Protein AF-A0A5E4R019-F1 (afdb_monomer_lite)

Sequence (117 aa):
MLVGKLLHANMTAIVVLIGDSGVGKSSLLSRFTRNEFNLESKSTIGVEFATRSIEFPKSPQQLSAQITKHFLQYGSIPTEEAKAFAEANGLSFIETSALDSTNVEPAFQNILTEILN

Foldseek 3Di:
DDPDDPPPPDDDDDDDDDDDWPPCPVLLLCCQQPVDHDPPDDTDDDDDDGDDDDDDDDDDDDDDADDDDDDDDDPDDDPVRVVVVCVVVVHDDDDADSVVGPCSNVVVVRVVVNVVD

Structure (mmCIF, N/CA/C/O backbone):
data_AF-A0A5E4R019-F1
#
_entry.id   AF-A0A5E4R019-F1
#
loop_
_atom_site.group_PDB
_atom_site.id
_atom_site.type_symbol
_atom_site.label_atom_id
_atom_site.label_alt_id
_atom_site.label_comp_id
_atom_site.label_asym_id
_atom_site.label_entity_id
_atom_site.label_seq_id
_atom_site.pdbx_PDB_ins_code
_atom_site.Cartn_x
_atom_site.Cartn_y
_atom_site.Cartn_z
_atom_site.occupancy
_atom_site.B_iso_or_equiv
_atom_site.auth_seq_id
_atom_site.auth_comp_id
_atom_site.auth_asym_id
_atom_site.auth_atom_id
_atom_site.pdbx_PDB_model_num
ATOM 1 N N . MET A 1 1 ? -18.177 -23.295 38.124 1.00 35.47 1 MET A N 1
ATOM 2 C CA . MET A 1 1 ? -17.446 -22.105 37.644 1.00 35.47 1 MET A CA 1
ATOM 3 C C . MET A 1 1 ? -17.187 -22.299 36.159 1.00 35.47 1 MET A C 1
ATOM 5 O O . MET A 1 1 ? -16.366 -23.135 35.813 1.00 35.47 1 MET A O 1
ATOM 9 N N . LEU A 1 2 ? -17.952 -21.640 35.285 1.00 30.44 2 LEU A N 1
ATOM 10 C CA . LEU A 1 2 ? -17.639 -21.624 33.855 1.00 30.44 2 LEU A CA 1
ATOM 11 C C . LEU A 1 2 ? -16.633 -20.493 33.618 1.00 30.44 2 LEU A C 1
ATOM 13 O O . LEU A 1 2 ? -16.962 -19.333 33.849 1.00 30.44 2 LEU A O 1
ATOM 17 N N . VAL A 1 3 ? -15.425 -20.821 33.162 1.00 37.22 3 VAL A N 1
ATOM 18 C CA . VAL A 1 3 ? -14.534 -19.840 32.533 1.00 37.22 3 VAL A CA 1
ATOM 19 C C . VAL A 1 3 ? -14.889 -19.858 31.051 1.00 37.22 3 VAL A C 1
ATOM 21 O O . VAL A 1 3 ? -14.477 -20.749 30.312 1.00 37.22 3 VAL A O 1
ATOM 24 N N . GLY A 1 4 ? -15.756 -18.937 30.632 1.00 37.09 4 GLY A N 1
ATOM 25 C CA . GLY A 1 4 ? -16.098 -18.773 29.223 1.00 37.09 4 GLY A CA 1
ATOM 26 C C . GLY A 1 4 ? -14.883 -18.256 28.457 1.00 37.09 4 GLY A C 1
ATOM 27 O O . GLY A 1 4 ? -14.338 -17.207 28.795 1.00 37.09 4 GLY A O 1
ATOM 28 N N . LYS A 1 5 ? -14.446 -18.985 27.428 1.00 42.34 5 LYS A N 1
ATOM 29 C CA . LYS A 1 5 ? -13.458 -18.487 26.468 1.00 42.34 5 LYS A CA 1
ATOM 30 C C . LYS A 1 5 ? -14.139 -17.367 25.678 1.00 42.34 5 LYS A C 1
ATOM 32 O O . LYS A 1 5 ? -15.130 -17.627 24.997 1.00 42.34 5 LYS A O 1
ATOM 37 N N . LEU A 1 6 ? -13.650 -16.133 25.807 1.00 45.81 6 LEU A N 1
ATOM 38 C CA . LEU A 1 6 ? -14.072 -15.026 24.952 1.00 45.81 6 LEU A CA 1
ATOM 39 C C . LEU A 1 6 ? -13.769 -15.453 23.506 1.00 45.81 6 LEU A C 1
ATOM 41 O O . LEU A 1 6 ? -12.604 -15.581 23.129 1.00 45.81 6 LEU A O 1
ATOM 45 N N . LEU A 1 7 ? -14.797 -15.752 22.714 1.00 45.31 7 LEU A N 1
ATOM 46 C CA . LEU A 1 7 ? -14.637 -15.866 21.270 1.00 45.31 7 LEU A CA 1
ATOM 47 C C . LEU A 1 7 ? -14.322 -14.454 20.782 1.00 45.31 7 LEU A C 1
ATOM 49 O O . LEU A 1 7 ? -15.202 -13.598 20.737 1.00 45.31 7 LEU A O 1
ATOM 53 N N . HIS A 1 8 ? -13.052 -14.183 20.487 1.00 55.81 8 HIS A N 1
ATOM 54 C CA . HIS A 1 8 ? -12.711 -13.007 19.703 1.00 55.81 8 HIS A CA 1
ATOM 55 C C . HIS A 1 8 ? -13.417 -13.165 18.356 1.00 55.81 8 HIS A C 1
ATOM 57 O O . HIS A 1 8 ? -13.213 -14.162 17.663 1.00 55.81 8 HIS A O 1
ATOM 63 N N . ALA A 1 9 ? -14.318 -12.240 18.026 1.00 61.12 9 ALA A N 1
ATOM 64 C CA . ALA A 1 9 ? -14.928 -12.210 16.709 1.00 61.12 9 ALA A CA 1
ATOM 65 C C . ALA A 1 9 ? -13.805 -12.025 15.679 1.00 61.12 9 ALA A C 1
ATOM 67 O O . ALA A 1 9 ? -13.111 -11.010 15.697 1.00 61.12 9 ALA A O 1
ATOM 68 N N . ASN A 1 10 ? -13.600 -13.021 14.817 1.00 64.12 10 ASN A N 1
ATOM 69 C CA . ASN A 1 10 ? -12.680 -12.897 13.693 1.00 64.12 10 ASN A CA 1
ATOM 70 C C . ASN A 1 10 ? -13.355 -12.008 12.645 1.00 64.12 10 ASN A C 1
ATOM 72 O O . ASN A 1 10 ? -14.265 -12.458 11.949 1.00 64.12 10 ASN A O 1
ATOM 76 N N . MET A 1 11 ? -12.937 -10.747 12.561 1.00 71.88 11 MET A N 1
ATOM 77 C CA . MET A 1 11 ? -13.399 -9.831 11.521 1.00 71.88 11 MET A CA 1
ATOM 78 C C . MET A 1 11 ? -12.532 -9.994 10.270 1.00 71.88 11 MET A C 1
ATOM 80 O O . MET A 1 11 ? -11.312 -10.112 10.367 1.00 71.88 11 MET A O 1
ATOM 84 N N . THR A 1 12 ? -13.158 -10.018 9.094 1.00 73.94 12 THR A N 1
ATOM 85 C CA . THR A 1 12 ? -12.463 -10.105 7.802 1.00 73.94 12 THR A CA 1
ATOM 86 C C . THR A 1 12 ? -12.755 -8.847 6.995 1.00 73.94 12 THR A C 1
ATOM 88 O O . THR A 1 12 ? -13.916 -8.561 6.717 1.00 73.94 12 THR A O 1
ATOM 91 N N . ALA A 1 13 ? -11.709 -8.121 6.599 1.00 78.88 13 ALA A N 1
ATOM 92 C CA . ALA A 1 13 ? -11.800 -6.988 5.681 1.00 78.88 13 ALA A CA 1
ATOM 93 C C . ALA A 1 13 ? -11.277 -7.391 4.295 1.00 78.88 13 ALA A C 1
ATOM 95 O O . ALA A 1 13 ? -10.262 -8.080 4.183 1.00 78.88 13 ALA A O 1
ATOM 96 N N . ILE A 1 14 ? -11.962 -6.951 3.237 1.00 81.12 14 ILE A N 1
ATOM 97 C CA . ILE A 1 14 ? -11.524 -7.137 1.849 1.00 81.12 14 ILE A CA 1
ATOM 98 C C . ILE A 1 14 ? -10.986 -5.798 1.347 1.00 81.12 14 ILE A C 1
ATOM 100 O O . ILE A 1 14 ? -11.732 -4.827 1.257 1.00 81.12 14 ILE A O 1
ATOM 104 N N . VAL A 1 15 ? -9.699 -5.760 1.002 1.00 83.25 15 VAL A N 1
ATOM 105 C CA . VAL A 1 15 ? -9.038 -4.575 0.439 1.00 83.25 15 VAL A CA 1
ATOM 106 C C . VAL A 1 15 ? -8.772 -4.811 -1.044 1.00 83.25 15 VAL A C 1
ATOM 108 O O . VAL A 1 15 ? -8.169 -5.815 -1.420 1.00 83.25 15 VAL A O 1
ATOM 111 N N . VAL A 1 16 ? -9.205 -3.875 -1.890 1.00 84.06 16 VAL A N 1
ATOM 112 C CA . VAL A 1 16 ? -8.964 -3.902 -3.339 1.00 84.06 16 VAL A CA 1
ATOM 113 C C . VAL A 1 16 ? -8.012 -2.767 -3.707 1.00 84.06 16 VAL A C 1
ATOM 115 O O . VAL A 1 16 ? -8.331 -1.598 -3.510 1.00 84.06 16 VAL A O 1
ATOM 118 N N . LEU A 1 17 ? -6.843 -3.106 -4.261 1.00 82.56 17 LEU A N 1
ATOM 119 C CA . LEU A 1 17 ? -5.871 -2.123 -4.748 1.0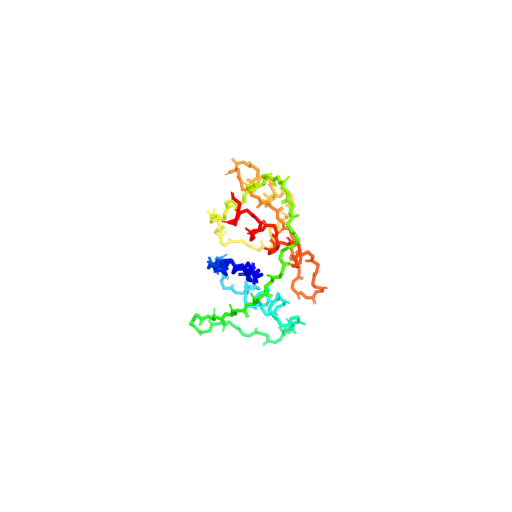0 82.56 17 LEU A CA 1
ATOM 120 C C . LEU A 1 17 ? -6.210 -1.706 -6.185 1.00 82.56 17 LEU A C 1
ATOM 122 O O . LEU A 1 17 ? -6.293 -2.550 -7.079 1.00 82.56 17 LEU A O 1
ATOM 126 N N . ILE A 1 18 ? -6.358 -0.403 -6.426 1.00 82.50 18 ILE A N 1
ATOM 127 C CA . ILE A 1 18 ? -6.733 0.165 -7.730 1.00 82.50 18 ILE A CA 1
ATOM 128 C C . ILE A 1 18 ? -5.630 1.116 -8.213 1.00 82.50 18 ILE A C 1
ATOM 130 O O . ILE A 1 18 ? -5.057 1.858 -7.425 1.00 82.50 18 ILE A O 1
ATOM 134 N N . GLY A 1 19 ? -5.327 1.084 -9.512 1.00 78.12 19 GLY A N 1
ATOM 135 C CA . GLY A 1 19 ? -4.315 1.927 -10.159 1.00 78.12 19 GLY A CA 1
ATOM 136 C C . GLY A 1 19 ? -3.896 1.365 -11.518 1.00 78.12 19 GLY A C 1
ATOM 137 O O . GLY A 1 19 ? -4.190 0.202 -11.818 1.00 78.12 19 GLY A O 1
ATOM 138 N N . ASP A 1 20 ? -3.189 2.156 -12.321 1.00 81.38 20 ASP A N 1
ATOM 139 C CA . ASP A 1 20 ? -2.767 1.781 -13.677 1.00 81.38 20 ASP A CA 1
ATOM 140 C C . ASP A 1 20 ? -1.840 0.558 -13.712 1.00 81.38 20 ASP A C 1
ATOM 142 O O . ASP A 1 20 ? -1.289 0.104 -12.702 1.00 81.38 20 ASP A O 1
ATOM 146 N N . SER A 1 21 ? -1.682 -0.036 -14.894 1.00 81.62 21 SER A N 1
ATOM 147 C CA . SER A 1 21 ? -0.701 -1.105 -15.089 1.00 81.62 21 SER A CA 1
ATOM 148 C C . SER A 1 21 ? 0.709 -0.594 -14.774 1.00 81.62 21 SER A C 1
ATOM 150 O O . SER A 1 21 ? 1.081 0.496 -15.191 1.00 81.62 21 SER A O 1
ATOM 152 N N . GLY A 1 22 ? 1.505 -1.387 -14.053 1.00 81.19 22 GLY A N 1
ATOM 153 C CA . GLY A 1 22 ? 2.909 -1.066 -13.761 1.00 81.19 22 GLY A CA 1
ATOM 154 C C . GLY A 1 22 ? 3.165 -0.167 -12.544 1.00 81.19 22 GLY A C 1
ATOM 155 O O . GLY A 1 22 ? 4.310 -0.057 -12.131 1.00 81.19 22 GLY A O 1
ATOM 156 N N . VAL A 1 23 ? 2.139 0.392 -11.890 1.00 82.62 23 VAL A N 1
ATOM 157 C CA . VAL A 1 23 ? 2.324 1.299 -10.727 1.00 82.62 23 VAL A CA 1
ATOM 158 C C . VAL A 1 23 ? 2.741 0.605 -9.418 1.00 82.62 23 VAL A C 1
ATOM 160 O O . VAL A 1 23 ? 2.823 1.243 -8.378 1.00 82.62 23 VAL A O 1
ATOM 163 N N . GLY A 1 24 ? 2.970 -0.713 -9.434 1.00 86.44 24 GLY A N 1
ATOM 164 C CA . GLY A 1 24 ? 3.482 -1.445 -8.267 1.00 86.44 24 GLY A CA 1
ATOM 165 C C . GLY A 1 24 ? 2.437 -2.050 -7.321 1.00 86.44 24 GLY A C 1
ATOM 166 O O . GLY A 1 24 ? 2.798 -2.440 -6.219 1.00 86.44 24 GLY A O 1
ATOM 167 N N . LYS A 1 25 ? 1.166 -2.203 -7.727 1.00 88.50 25 LYS A N 1
ATOM 168 C CA . LYS A 1 25 ? 0.109 -2.828 -6.893 1.00 88.50 25 LYS A CA 1
ATOM 169 C C . LYS A 1 25 ? 0.482 -4.226 -6.379 1.00 88.50 25 LYS A C 1
ATOM 171 O O . LYS A 1 25 ? 0.445 -4.462 -5.177 1.00 88.50 25 LYS A O 1
ATOM 176 N N . SER A 1 26 ? 0.870 -5.136 -7.278 1.00 87.50 26 SER A N 1
ATOM 177 C CA . SER A 1 26 ? 1.308 -6.490 -6.902 1.00 87.50 26 SER A CA 1
ATOM 178 C C . SER A 1 26 ? 2.575 -6.464 -6.052 1.00 87.50 26 SER A C 1
ATOM 180 O O . SER A 1 26 ? 2.701 -7.245 -5.112 1.00 87.50 26 SER A O 1
ATOM 182 N N . SER A 1 27 ? 3.490 -5.528 -6.317 1.00 90.25 27 SER A N 1
ATOM 183 C CA . SER A 1 27 ? 4.696 -5.340 -5.508 1.00 90.25 27 SER A CA 1
ATOM 184 C C . SER A 1 27 ? 4.359 -4.877 -4.093 1.00 90.25 27 SER A C 1
ATOM 186 O O . SER A 1 27 ? 4.923 -5.390 -3.135 1.00 90.25 27 SER A O 1
ATOM 188 N N . LEU A 1 28 ? 3.403 -3.959 -3.944 1.00 88.81 28 LEU A N 1
ATOM 189 C CA . LEU A 1 28 ? 2.934 -3.469 -2.653 1.00 88.81 28 LEU A CA 1
ATOM 190 C C . LEU A 1 28 ? 2.184 -4.563 -1.878 1.00 88.81 28 LEU A C 1
ATOM 192 O O . LEU A 1 28 ? 2.432 -4.751 -0.690 1.00 88.81 28 LEU A O 1
ATOM 196 N N . LEU A 1 29 ? 1.333 -5.338 -2.560 1.00 89.50 29 LEU A N 1
ATOM 197 C CA . LEU A 1 29 ? 0.635 -6.484 -1.975 1.00 89.50 29 LEU A CA 1
ATOM 198 C C . LEU A 1 29 ? 1.611 -7.576 -1.516 1.00 89.50 29 LEU A C 1
ATOM 200 O O . LEU A 1 29 ? 1.487 -8.086 -0.404 1.00 89.50 29 LEU A O 1
ATOM 204 N N . SER A 1 30 ? 2.600 -7.920 -2.347 1.00 89.50 30 SER A N 1
ATOM 205 C CA . SER A 1 30 ? 3.656 -8.889 -2.015 1.00 89.50 30 SER A CA 1
ATOM 206 C C . SER A 1 30 ? 4.515 -8.391 -0.860 1.00 89.50 30 SER A C 1
ATOM 208 O O . SER A 1 30 ? 4.804 -9.146 0.069 1.00 89.50 30 SER A O 1
ATOM 210 N N . ARG A 1 31 ? 4.858 -7.099 -0.867 1.00 91.62 31 ARG A N 1
ATOM 211 C CA . ARG A 1 31 ? 5.617 -6.482 0.214 1.00 91.62 31 ARG A CA 1
ATOM 212 C C . ARG A 1 31 ? 4.847 -6.547 1.523 1.00 91.62 31 ARG A C 1
ATOM 214 O O . ARG A 1 31 ? 5.407 -6.931 2.539 1.00 91.62 31 ARG A O 1
ATOM 221 N N . PHE A 1 32 ? 3.558 -6.238 1.505 1.00 90.44 32 PHE A N 1
ATOM 222 C CA . PHE A 1 32 ? 2.747 -6.303 2.709 1.00 90.44 32 PHE A CA 1
ATOM 223 C C . PHE A 1 32 ? 2.497 -7.739 3.186 1.00 90.44 32 PHE A C 1
ATOM 225 O O . PHE A 1 32 ? 2.572 -8.015 4.375 1.00 90.44 32 PHE A O 1
ATOM 232 N N . THR A 1 33 ? 2.185 -8.676 2.294 1.00 85.75 33 THR A N 1
ATOM 233 C CA . THR A 1 33 ? 1.768 -10.031 2.704 1.00 85.75 33 THR A CA 1
ATOM 234 C C . THR A 1 33 ? 2.925 -10.987 2.962 1.00 85.75 33 THR A C 1
ATOM 236 O O . THR A 1 33 ? 2.806 -11.855 3.823 1.00 85.75 33 THR A O 1
ATOM 239 N N . ARG A 1 34 ? 4.035 -10.831 2.234 1.00 87.62 34 ARG A N 1
ATOM 240 C CA . ARG A 1 34 ? 5.186 -11.748 2.250 1.00 87.62 34 ARG A CA 1
ATOM 241 C C . ARG A 1 34 ? 6.514 -11.064 2.576 1.00 87.62 34 ARG A C 1
ATOM 243 O O . ARG A 1 34 ? 7.514 -11.750 2.736 1.00 87.62 34 ARG A O 1
ATOM 250 N N . ASN A 1 35 ? 6.539 -9.734 2.690 1.00 91.81 35 ASN A N 1
ATOM 251 C CA . ASN A 1 35 ? 7.770 -8.946 2.787 1.00 91.81 35 ASN A CA 1
ATOM 252 C C . ASN A 1 35 ? 8.745 -9.187 1.617 1.00 91.81 35 ASN A C 1
ATOM 254 O O . ASN A 1 35 ? 9.963 -9.200 1.787 1.00 91.81 35 ASN A O 1
ATOM 258 N N . GLU A 1 36 ? 8.196 -9.357 0.415 1.00 91.50 36 GLU A N 1
ATOM 259 C CA . GLU A 1 36 ? 8.944 -9.639 -0.811 1.00 91.50 36 GLU A CA 1
ATOM 260 C C . GLU A 1 36 ? 8.800 -8.507 -1.830 1.00 91.50 36 GLU A C 1
ATOM 262 O O . GLU A 1 36 ? 7.743 -7.885 -1.950 1.00 91.50 36 GLU A O 1
ATOM 267 N N . PHE A 1 37 ? 9.848 -8.289 -2.624 1.00 89.88 37 PHE A N 1
ATOM 268 C CA . PHE A 1 37 ? 9.817 -7.398 -3.779 1.00 89.88 37 PHE A CA 1
ATOM 269 C C . PHE A 1 37 ? 10.615 -8.000 -4.935 1.00 89.88 37 PHE A C 1
ATOM 271 O O . PHE A 1 37 ? 11.733 -8.473 -4.738 1.00 89.88 37 PHE A O 1
ATOM 278 N N . ASN A 1 38 ? 10.046 -7.963 -6.143 1.00 87.12 38 ASN A N 1
ATOM 279 C CA . ASN A 1 38 ? 10.680 -8.472 -7.356 1.00 87.12 38 ASN A CA 1
ATOM 280 C C . ASN A 1 38 ? 10.890 -7.338 -8.371 1.00 87.12 38 ASN A C 1
ATOM 282 O O . ASN A 1 38 ? 9.925 -6.802 -8.925 1.00 87.12 38 ASN A O 1
ATOM 286 N N . LEU A 1 39 ? 12.160 -7.015 -8.635 1.00 82.81 39 LEU A N 1
ATOM 287 C CA . LEU A 1 39 ? 12.572 -6.021 -9.633 1.00 82.81 39 LEU A CA 1
ATOM 288 C C . LEU A 1 39 ? 12.183 -6.423 -11.063 1.00 82.81 39 LEU A C 1
ATOM 290 O O . LEU A 1 39 ? 11.906 -5.557 -11.883 1.00 82.81 39 LEU A O 1
ATOM 294 N N . GLU A 1 40 ? 12.106 -7.722 -11.348 1.00 82.19 40 GLU A N 1
ATOM 295 C CA . GLU A 1 40 ? 11.728 -8.272 -12.655 1.00 82.19 40 GLU A CA 1
ATOM 296 C C . GLU A 1 40 ? 10.222 -8.566 -12.755 1.00 82.19 40 GLU A C 1
ATOM 298 O O . GLU A 1 40 ? 9.778 -9.368 -13.583 1.00 82.19 40 GLU A O 1
ATOM 303 N N . SER A 1 41 ? 9.413 -7.952 -11.885 1.00 76.12 41 SER A N 1
ATOM 304 C CA . SER A 1 41 ? 7.964 -8.142 -11.909 1.00 76.12 41 SER A CA 1
ATOM 305 C C . SER A 1 41 ? 7.379 -7.725 -13.264 1.00 76.12 41 SER A C 1
ATOM 307 O O . SER A 1 41 ? 7.550 -6.605 -13.742 1.00 76.12 41 SER A O 1
ATOM 309 N N . LYS A 1 42 ? 6.680 -8.664 -13.909 1.00 77.31 42 LYS A N 1
ATOM 310 C CA . LYS A 1 42 ? 5.908 -8.417 -15.134 1.00 77.31 42 LYS A CA 1
ATOM 311 C C . LYS A 1 42 ? 4.510 -7.916 -14.773 1.00 77.31 42 LYS A C 1
ATOM 313 O O . LYS A 1 42 ? 4.057 -8.099 -13.644 1.00 77.31 42 LYS A O 1
ATOM 318 N N . SER A 1 43 ? 3.802 -7.335 -15.743 1.00 79.31 43 SER A N 1
ATOM 319 C CA . SER A 1 43 ? 2.386 -6.997 -15.572 1.00 79.31 43 SER A CA 1
ATOM 320 C C . SER A 1 43 ? 1.579 -8.213 -15.116 1.00 79.31 43 SER A C 1
ATOM 322 O O . SER A 1 43 ? 1.706 -9.303 -15.677 1.00 79.31 43 SER A O 1
ATOM 324 N N . THR A 1 44 ? 0.728 -8.008 -14.115 1.00 76.38 44 THR A N 1
ATOM 325 C CA . THR A 1 44 ? -0.156 -9.044 -13.581 1.00 76.38 44 THR A CA 1
ATOM 326 C C . THR A 1 44 ? -1.188 -9.441 -14.633 1.00 76.38 44 THR A C 1
ATOM 328 O O . THR A 1 44 ? -1.913 -8.592 -15.153 1.00 76.38 44 THR A O 1
ATOM 331 N N . ILE A 1 45 ? -1.264 -10.733 -14.948 1.00 75.44 45 ILE A N 1
ATOM 332 C CA . ILE A 1 45 ? -2.326 -11.294 -15.788 1.00 75.44 45 ILE A CA 1
ATOM 333 C C . ILE A 1 45 ? -3.442 -11.766 -14.852 1.00 75.44 45 ILE A C 1
ATOM 335 O O . ILE A 1 45 ? -3.242 -12.694 -14.073 1.00 75.44 45 ILE A O 1
ATOM 339 N N . GLY A 1 46 ? -4.615 -11.137 -14.930 1.00 72.12 46 GLY A N 1
ATOM 340 C CA . GLY A 1 46 ? -5.770 -11.483 -14.094 1.00 72.12 46 GLY A CA 1
ATOM 341 C C . GLY A 1 46 ? -5.769 -10.811 -12.715 1.00 72.12 46 GLY A C 1
ATOM 342 O O . GLY A 1 46 ? -5.267 -9.699 -12.558 1.00 72.12 46 GLY A O 1
ATOM 343 N N . VAL A 1 47 ? -6.391 -11.471 -11.732 1.00 75.31 47 VAL A N 1
ATOM 344 C CA . VAL A 1 47 ? -6.558 -10.977 -10.352 1.00 75.31 47 VAL A CA 1
ATOM 345 C C . VAL A 1 47 ? -5.625 -11.744 -9.415 1.00 75.31 47 VAL A C 1
ATOM 347 O O . VAL A 1 47 ? -5.601 -12.973 -9.442 1.00 75.31 47 VAL A O 1
ATOM 350 N N . GLU A 1 48 ? -4.882 -11.025 -8.574 1.00 77.19 48 GLU A N 1
ATOM 351 C CA . GLU A 1 48 ? -4.048 -11.600 -7.514 1.00 77.19 48 GLU A CA 1
ATOM 352 C C . GLU A 1 48 ? -4.786 -11.518 -6.171 1.00 77.19 48 GLU A C 1
ATOM 354 O O . GLU A 1 48 ? -5.281 -10.455 -5.794 1.00 77.19 48 GLU A O 1
ATOM 359 N N . PHE A 1 49 ? -4.848 -12.638 -5.450 1.00 78.94 49 PHE A N 1
ATOM 360 C CA . PHE A 1 49 ? -5.433 -12.717 -4.113 1.00 78.94 49 PHE A CA 1
ATOM 361 C C . PHE A 1 49 ? -4.331 -12.970 -3.089 1.00 78.94 49 PHE A C 1
ATOM 363 O O . PHE A 1 49 ? -3.512 -13.872 -3.264 1.00 78.94 49 PHE A O 1
ATOM 370 N N . ALA A 1 50 ? -4.335 -12.205 -1.999 1.00 77.56 50 ALA A N 1
ATOM 371 C CA . ALA A 1 50 ? -3.465 -12.448 -0.859 1.00 77.56 50 ALA A CA 1
ATOM 372 C C . ALA A 1 50 ? -4.240 -12.252 0.445 1.00 77.56 50 ALA A C 1
ATOM 374 O O . ALA A 1 50 ? -5.100 -11.378 0.551 1.00 77.56 50 ALA A O 1
ATOM 375 N N . THR A 1 51 ? -3.924 -13.074 1.442 1.00 79.56 51 THR A N 1
ATOM 376 C CA . THR A 1 51 ? -4.530 -13.015 2.773 1.00 79.56 51 THR A CA 1
ATOM 377 C C . THR A 1 51 ? -3.422 -12.892 3.802 1.00 79.56 51 THR A C 1
ATOM 379 O O . THR A 1 51 ? -2.455 -13.651 3.767 1.00 79.56 51 THR A O 1
ATOM 382 N N . ARG A 1 52 ? -3.569 -11.945 4.728 1.00 81.44 52 ARG A N 1
ATOM 383 C CA . ARG A 1 52 ? -2.688 -11.788 5.884 1.00 81.44 52 ARG A CA 1
ATOM 384 C C . ARG A 1 52 ? -3.544 -11.621 7.133 1.00 81.44 52 ARG A C 1
ATOM 386 O O . ARG A 1 52 ? -4.447 -10.790 7.145 1.00 81.44 52 ARG A O 1
ATOM 393 N N . SER A 1 53 ? -3.246 -12.400 8.167 1.00 80.75 53 SER A N 1
ATOM 394 C CA . SER A 1 53 ? -3.829 -12.220 9.498 1.00 80.75 53 SER A CA 1
ATOM 395 C C . SER A 1 53 ? -3.021 -11.183 10.270 1.00 80.75 53 SER A C 1
ATOM 397 O O . SER A 1 53 ? -1.791 -11.227 10.254 1.00 80.75 53 SER A O 1
ATOM 399 N N . ILE A 1 54 ? -3.709 -10.257 10.935 1.00 77.50 54 ILE A N 1
ATOM 400 C CA . ILE A 1 54 ? -3.094 -9.184 11.721 1.00 77.50 54 ILE A CA 1
ATOM 401 C C . ILE A 1 54 ? -3.746 -9.165 13.094 1.00 77.50 54 ILE A C 1
ATOM 403 O O . ILE A 1 54 ? -4.968 -9.266 13.211 1.00 77.50 54 ILE A O 1
ATOM 407 N N . GLU A 1 55 ? -2.926 -9.030 14.128 1.00 73.19 55 GLU A N 1
ATOM 408 C CA . GLU A 1 55 ? -3.392 -8.832 15.493 1.00 73.19 55 GLU A CA 1
ATOM 409 C C . GLU A 1 55 ? -3.458 -7.333 15.787 1.00 73.19 55 GLU A C 1
ATOM 411 O O . GLU A 1 55 ? -2.444 -6.638 15.734 1.00 73.19 55 GLU A O 1
ATOM 416 N N . PHE A 1 56 ? -4.654 -6.831 16.096 1.00 68.50 56 PHE A N 1
ATOM 417 C CA . PHE A 1 56 ? -4.833 -5.445 16.519 1.00 68.50 56 PHE A CA 1
ATOM 418 C C . PHE A 1 56 ? -4.724 -5.343 18.045 1.00 68.50 56 PHE A C 1
ATOM 420 O O . PHE A 1 56 ? -5.534 -5.957 18.753 1.00 68.50 56 PHE A O 1
ATOM 427 N N . PRO A 1 57 ? -3.777 -4.556 18.591 1.00 60.09 57 PRO A N 1
ATOM 428 C CA . PRO A 1 57 ? -3.863 -4.150 19.983 1.00 60.09 57 PRO A CA 1
ATOM 429 C C . PRO A 1 57 ? -5.125 -3.294 20.132 1.00 60.09 57 PRO A C 1
ATOM 431 O O . PRO A 1 57 ? -5.313 -2.324 19.406 1.00 60.0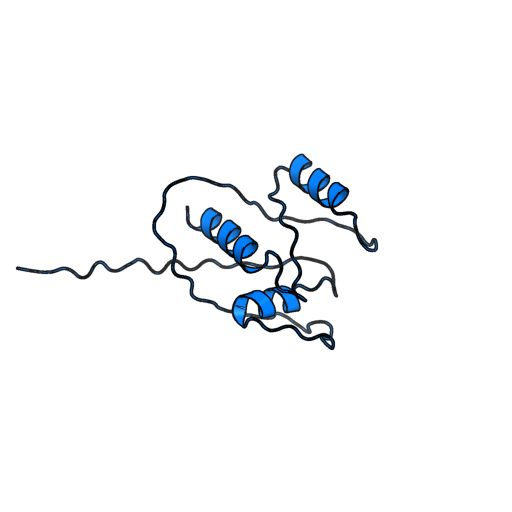9 57 PRO A O 1
ATOM 434 N N . LYS A 1 58 ? -6.034 -3.676 21.035 1.00 52.62 58 LYS A N 1
ATOM 435 C CA . LYS A 1 58 ? -7.254 -2.901 21.296 1.00 52.62 58 LYS A CA 1
ATOM 436 C C . LYS A 1 58 ? -6.871 -1.477 21.707 1.00 52.62 58 LYS A C 1
ATOM 438 O O . LYS A 1 58 ? -6.394 -1.291 22.827 1.00 52.62 58 LYS A O 1
ATOM 443 N N . SER A 1 59 ? -7.139 -0.478 20.873 1.00 52.22 59 SER A N 1
ATOM 444 C CA . SER A 1 59 ? -7.100 0.918 21.309 1.00 52.22 59 SER A CA 1
ATOM 445 C C . SER A 1 59 ? -8.127 1.800 20.594 1.00 52.22 59 SER A C 1
ATOM 447 O O . SER A 1 59 ? -8.512 1.513 19.463 1.00 52.22 59 SER A O 1
ATOM 449 N N . PRO A 1 60 ? -8.622 2.846 21.288 1.00 44.44 60 PRO A N 1
ATOM 450 C CA . PRO A 1 60 ? -9.859 3.535 20.959 1.00 44.44 60 PRO A CA 1
ATOM 451 C C . PRO A 1 60 ? -9.554 4.916 20.379 1.00 44.44 60 PRO A C 1
ATOM 453 O O . PRO A 1 60 ? -9.225 5.799 21.163 1.00 44.44 60 PRO A O 1
ATOM 456 N N . GLN A 1 61 ? -9.658 5.137 19.067 1.00 39.00 61 GLN A N 1
ATOM 457 C CA . GLN A 1 61 ? -10.032 6.446 18.498 1.00 39.00 61 GLN A CA 1
ATOM 458 C C . GLN A 1 61 ? -10.057 6.434 16.965 1.00 39.00 61 GLN A C 1
ATOM 460 O O . GLN A 1 61 ? -9.194 5.853 16.315 1.00 39.00 61 GLN A O 1
ATOM 465 N N . GLN A 1 62 ? -11.088 7.108 16.448 1.00 44.75 62 GLN A N 1
ATOM 466 C CA . GLN A 1 62 ? -11.458 7.304 15.047 1.00 44.75 62 GLN A CA 1
ATOM 467 C C . GLN A 1 62 ? -10.330 7.864 14.189 1.00 44.75 62 GLN A C 1
ATOM 469 O O . GLN A 1 62 ? -9.777 8.912 14.519 1.00 44.75 62 GLN A O 1
ATOM 474 N N . LEU A 1 63 ? -10.132 7.262 13.018 1.00 36.22 63 LEU A N 1
ATOM 475 C CA . LEU A 1 63 ? -9.542 7.921 11.857 1.00 36.22 63 LEU A CA 1
ATOM 476 C C . LEU A 1 63 ? -10.214 7.400 10.592 1.00 36.22 63 LEU A C 1
ATOM 478 O O . LEU A 1 63 ? -10.505 6.212 10.510 1.00 36.22 63 LEU A O 1
ATOM 482 N N . SER A 1 64 ? -10.446 8.304 9.644 1.00 32.12 64 SER A N 1
ATOM 483 C CA . SER A 1 64 ? -11.110 8.053 8.368 1.00 32.12 64 SER A CA 1
ATOM 484 C C . SER A 1 64 ? -10.124 8.016 7.173 1.00 32.12 64 SER A C 1
ATOM 486 O O . SER A 1 64 ? -9.145 8.758 7.131 1.00 32.12 64 SER A O 1
ATOM 488 N N . ALA A 1 65 ? -10.357 7.149 6.188 1.00 32.56 65 ALA A N 1
ATOM 489 C CA . ALA A 1 65 ? -9.529 6.724 5.063 1.00 32.56 65 ALA A CA 1
ATOM 490 C C . ALA A 1 65 ? -10.378 6.114 3.910 1.00 32.56 65 ALA A C 1
ATOM 492 O O . ALA A 1 65 ? -10.276 4.950 3.529 1.00 32.56 65 ALA A O 1
ATOM 493 N N . GLN A 1 66 ? -11.136 6.953 3.208 1.00 33.41 66 GLN A N 1
ATOM 494 C CA . GLN A 1 66 ? -11.717 6.550 1.924 1.00 33.41 66 GLN A CA 1
ATOM 495 C C . GLN A 1 66 ? -10.635 6.448 0.830 1.00 33.41 66 GLN A C 1
ATOM 497 O O . GLN A 1 66 ? -9.822 7.356 0.661 1.00 33.41 66 GLN A O 1
ATOM 502 N N . ILE A 1 67 ? -10.656 5.363 0.045 1.00 40.84 67 ILE A N 1
ATOM 503 C CA . ILE A 1 67 ? -9.846 5.187 -1.174 1.00 40.84 67 ILE A CA 1
ATOM 504 C C . ILE A 1 67 ? -10.790 5.211 -2.380 1.00 40.84 67 ILE A C 1
ATOM 506 O O . ILE A 1 67 ? -11.551 4.262 -2.554 1.00 40.84 67 ILE A O 1
ATOM 510 N N . THR A 1 68 ? -10.730 6.239 -3.245 1.00 30.83 68 THR A N 1
ATOM 511 C CA . THR A 1 68 ? -11.219 6.169 -4.646 1.00 30.83 68 THR A CA 1
ATOM 512 C C . THR A 1 68 ? -10.596 7.231 -5.585 1.00 30.83 68 THR A C 1
ATOM 514 O O . THR A 1 68 ? -10.817 8.424 -5.431 1.00 30.83 68 THR A O 1
ATOM 517 N N . LYS A 1 69 ? -9.864 6.709 -6.592 1.00 37.22 69 LYS A N 1
ATOM 518 C CA . LYS A 1 69 ? -9.709 7.033 -8.040 1.00 37.22 69 LYS A CA 1
ATOM 519 C C . LYS A 1 69 ? -9.733 8.494 -8.545 1.00 37.22 69 LYS A C 1
ATOM 521 O O . LYS A 1 69 ? -10.784 9.113 -8.554 1.00 37.22 69 LYS A O 1
ATOM 526 N N . HIS A 1 70 ? -8.668 8.900 -9.252 1.00 34.09 70 HIS A N 1
ATOM 527 C CA . HIS A 1 70 ? -8.585 9.024 -10.730 1.00 34.09 70 HIS A CA 1
ATOM 528 C C . HIS A 1 70 ? -7.279 9.748 -11.101 1.00 34.09 70 HIS A C 1
ATOM 530 O O . HIS A 1 70 ? -7.184 10.945 -10.873 1.00 34.09 70 HIS A O 1
ATOM 536 N N . PHE A 1 71 ? -6.295 9.070 -11.700 1.00 38.31 71 PHE A N 1
ATOM 537 C CA . PHE A 1 71 ? -5.242 9.776 -12.438 1.00 38.31 71 PHE A CA 1
ATOM 538 C C . PHE A 1 71 ? -5.074 9.153 -13.815 1.00 38.31 71 PHE A C 1
ATOM 540 O O . PHE A 1 71 ? -4.786 7.969 -13.960 1.00 38.31 71 PHE A O 1
ATOM 547 N N . LEU A 1 72 ? -5.361 9.987 -14.810 1.00 39.66 72 LEU A N 1
ATOM 548 C CA . LEU A 1 72 ? -5.113 9.771 -16.222 1.00 39.66 72 LEU A CA 1
ATOM 549 C C . LEU A 1 72 ? -3.609 9.904 -16.460 1.00 39.66 72 LEU A C 1
ATOM 551 O O . LEU A 1 72 ? -3.010 10.868 -15.994 1.00 39.66 72 LEU A O 1
ATOM 555 N N . GLN A 1 73 ? -3.044 8.946 -17.196 1.00 43.62 73 GLN A N 1
ATOM 556 C CA . GLN A 1 73 ? -1.803 9.032 -17.975 1.00 43.62 73 GLN A CA 1
ATOM 557 C C . GLN A 1 73 ? -0.915 10.260 -17.711 1.00 43.62 73 GLN A C 1
ATOM 559 O O . GLN A 1 73 ? -0.934 11.180 -18.514 1.00 43.62 73 GLN A O 1
ATOM 564 N N . TYR A 1 74 ? -0.065 10.256 -16.690 1.00 36.94 74 TYR A N 1
ATOM 565 C CA . TYR A 1 74 ? 1.162 11.057 -16.708 1.00 36.94 74 TYR A CA 1
ATOM 566 C C . TYR A 1 74 ? 2.238 10.315 -15.912 1.00 36.94 74 TYR A C 1
ATOM 568 O O . TYR A 1 74 ? 1.928 9.498 -15.047 1.00 36.94 74 TYR A O 1
ATOM 576 N N . GLY A 1 75 ? 3.506 10.528 -16.272 1.00 59.25 75 GLY A N 1
ATOM 577 C CA . GLY A 1 75 ? 4.654 10.014 -15.524 1.00 59.25 75 GLY A CA 1
ATOM 578 C C . GLY A 1 75 ? 4.661 10.481 -14.062 1.00 59.25 75 GLY A C 1
ATOM 579 O O . GLY A 1 75 ? 3.704 11.083 -13.593 1.00 59.25 75 GLY A O 1
ATOM 580 N N . SER A 1 76 ? 5.747 10.189 -13.340 1.00 58.34 76 SER A N 1
ATOM 581 C CA . SER A 1 76 ? 5.934 10.491 -11.908 1.00 58.34 76 SER A CA 1
ATOM 582 C C . SER A 1 76 ? 5.213 11.767 -11.439 1.00 58.34 76 SER A C 1
ATOM 584 O O . SER A 1 76 ? 5.649 12.873 -11.764 1.00 58.34 76 SER A O 1
ATOM 586 N N . ILE A 1 77 ? 4.122 11.603 -10.686 1.00 67.12 77 ILE A N 1
ATOM 587 C CA . ILE A 1 77 ? 3.385 12.704 -10.055 1.00 67.12 77 ILE A CA 1
ATOM 588 C C . ILE A 1 77 ? 4.199 13.163 -8.834 1.00 67.12 77 ILE A C 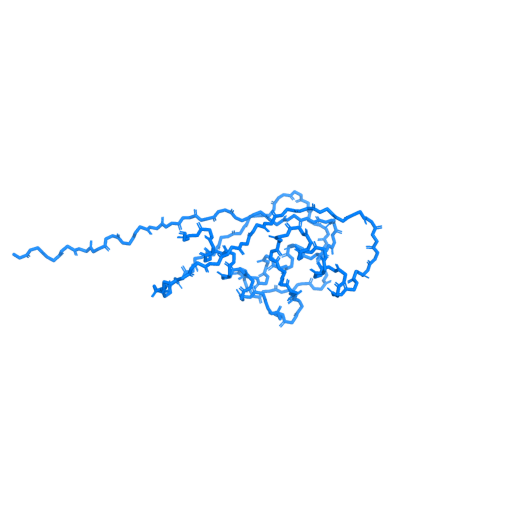1
ATOM 590 O O . ILE A 1 77 ? 4.576 12.311 -8.023 1.00 67.12 77 ILE A O 1
ATOM 594 N N . PRO A 1 78 ? 4.495 14.464 -8.672 1.00 80.00 78 PRO A N 1
ATOM 595 C CA . PRO A 1 78 ? 5.144 14.973 -7.468 1.00 80.00 78 PRO A CA 1
ATOM 596 C C . PRO A 1 78 ? 4.314 14.696 -6.206 1.00 80.00 78 PRO A C 1
ATOM 598 O O . PRO A 1 78 ? 3.093 14.856 -6.217 1.00 80.00 78 PRO A O 1
ATOM 601 N N . THR A 1 79 ? 4.973 14.356 -5.094 1.00 77.38 79 THR A N 1
ATOM 602 C CA . THR A 1 79 ? 4.315 14.055 -3.806 1.00 77.38 79 THR A CA 1
ATOM 603 C C . THR A 1 79 ? 3.329 15.143 -3.375 1.00 77.38 79 THR A C 1
ATOM 605 O O . THR A 1 79 ? 2.213 14.833 -2.966 1.00 77.38 79 THR A O 1
ATOM 608 N N . GLU A 1 80 ? 3.700 16.416 -3.522 1.00 80.56 80 GLU A N 1
ATOM 609 C CA . GLU A 1 80 ? 2.850 17.547 -3.130 1.00 80.56 80 GLU A CA 1
ATOM 610 C C . GLU A 1 80 ? 1.550 17.629 -3.942 1.00 80.56 80 GLU A C 1
ATOM 612 O O . GLU A 1 80 ? 0.503 17.965 -3.396 1.00 80.56 80 GLU A O 1
ATOM 617 N N . GLU A 1 81 ? 1.585 17.272 -5.228 1.00 82.12 81 GLU A N 1
ATOM 618 C CA . GLU A 1 81 ? 0.395 17.273 -6.083 1.00 82.12 81 GLU A CA 1
ATOM 619 C C . GLU A 1 81 ? -0.558 16.139 -5.694 1.00 82.12 81 GLU A C 1
ATOM 621 O O . GLU A 1 81 ? -1.761 16.354 -5.536 1.00 82.12 81 GLU A O 1
ATOM 626 N N . ALA A 1 82 ? -0.016 14.939 -5.464 1.00 78.25 82 ALA A N 1
ATOM 627 C CA . ALA A 1 82 ? -0.806 13.794 -5.025 1.00 78.25 82 ALA A CA 1
ATOM 628 C C . ALA A 1 82 ? -1.429 14.029 -3.637 1.00 78.25 82 ALA A C 1
ATOM 630 O O . ALA A 1 82 ? -2.593 13.689 -3.408 1.00 78.25 82 ALA A O 1
ATOM 631 N N . LYS A 1 83 ? -0.680 14.665 -2.730 1.00 80.31 83 LYS A N 1
ATOM 632 C CA . LYS A 1 83 ? -1.161 15.050 -1.403 1.00 80.31 83 LYS A CA 1
ATOM 633 C C . LYS A 1 83 ? -2.255 16.115 -1.481 1.00 80.31 83 LYS A C 1
ATOM 635 O O . LYS A 1 83 ? -3.312 15.923 -0.888 1.00 80.31 83 LYS A O 1
ATOM 640 N N . ALA A 1 84 ? -2.050 17.182 -2.254 1.00 84.69 84 ALA A N 1
ATOM 641 C CA . ALA A 1 84 ? -3.051 18.232 -2.440 1.00 84.69 84 ALA A CA 1
ATOM 642 C C . ALA A 1 84 ? -4.346 17.685 -3.062 1.00 84.69 84 ALA A C 1
ATOM 644 O O . ALA A 1 84 ? -5.441 18.057 -2.643 1.00 84.69 84 ALA A O 1
ATOM 645 N N . PHE A 1 85 ? -4.236 16.763 -4.026 1.00 81.88 85 PHE A N 1
ATOM 646 C CA . PHE A 1 85 ? -5.394 16.075 -4.592 1.00 81.88 85 PHE A CA 1
ATOM 647 C C . PHE A 1 85 ? -6.147 15.269 -3.530 1.00 81.88 85 PHE A C 1
ATOM 649 O O . PHE A 1 85 ? -7.375 15.336 -3.468 1.00 81.88 85 PHE A O 1
ATOM 656 N N . ALA A 1 86 ? -5.432 14.516 -2.692 1.00 79.94 86 ALA A N 1
ATOM 657 C CA . ALA A 1 86 ? -6.054 13.740 -1.630 1.00 79.94 86 ALA A CA 1
ATOM 658 C C . ALA A 1 86 ? -6.784 14.650 -0.631 1.00 79.94 86 ALA A C 1
ATOM 660 O O . ALA A 1 86 ? -7.970 14.450 -0.376 1.00 79.94 86 ALA A O 1
ATOM 661 N N . GLU A 1 87 ? -6.125 15.712 -0.161 1.00 83.50 87 GLU A N 1
ATOM 662 C CA . GLU A 1 87 ? -6.705 16.698 0.758 1.00 83.50 87 GLU A CA 1
ATOM 663 C C . GLU A 1 87 ? -7.955 17.372 0.173 1.00 83.50 87 GLU A C 1
ATOM 665 O O . GLU A 1 87 ? -8.990 17.435 0.837 1.00 83.50 87 GLU A O 1
ATOM 670 N N . ALA A 1 88 ? -7.904 17.803 -1.092 1.00 85.00 88 ALA A N 1
ATOM 671 C CA . ALA A 1 88 ? -9.029 18.450 -1.769 1.00 85.00 88 ALA A CA 1
ATOM 672 C C . ALA A 1 88 ? -10.259 17.536 -1.919 1.00 85.00 88 ALA A C 1
ATOM 674 O O . ALA A 1 88 ? -11.381 18.030 -2.033 1.00 85.00 88 ALA A O 1
ATOM 675 N N . ASN A 1 89 ? -10.059 16.215 -1.907 1.00 80.75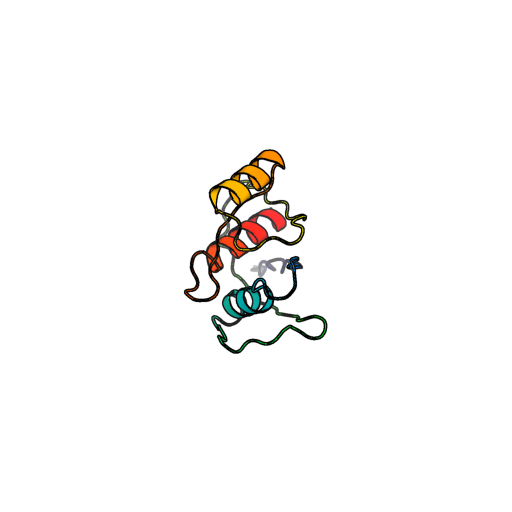 89 ASN A N 1
ATOM 676 C CA . ASN A 1 89 ? -11.119 15.213 -2.033 1.00 80.75 89 ASN A CA 1
ATOM 677 C C . ASN A 1 89 ? -11.463 14.524 -0.699 1.00 80.75 89 ASN A C 1
ATOM 679 O O . ASN A 1 89 ? -12.249 13.578 -0.692 1.00 80.75 89 ASN A O 1
ATOM 683 N N . GLY A 1 90 ? -10.888 14.969 0.426 1.00 81.25 90 GLY A N 1
ATOM 684 C CA . GLY A 1 90 ? -11.094 14.333 1.732 1.00 81.25 90 GLY A CA 1
ATOM 685 C C . GLY A 1 90 ? -10.570 12.892 1.801 1.00 81.25 90 GLY A C 1
ATOM 686 O O . GLY A 1 90 ? -11.120 12.069 2.533 1.00 81.25 90 GLY A O 1
ATOM 687 N N . LEU A 1 91 ? -9.542 12.576 1.012 1.00 77.75 91 LEU A N 1
ATOM 688 C CA . LEU A 1 91 ? -8.891 11.271 0.959 1.00 77.75 91 LEU A CA 1
ATOM 689 C C . LEU A 1 91 ? -7.663 11.256 1.876 1.00 77.75 91 LEU A C 1
ATOM 691 O O . LEU A 1 91 ? -6.916 12.231 1.961 1.00 77.75 91 LEU A O 1
ATOM 695 N N . SER A 1 92 ? -7.414 10.113 2.514 1.00 78.62 92 SER A N 1
ATOM 696 C CA . SER A 1 92 ? -6.159 9.881 3.233 1.00 78.62 92 SER A CA 1
ATOM 697 C C . SER A 1 92 ? -5.004 9.687 2.245 1.00 78.62 92 SER A C 1
ATOM 699 O O . SER A 1 92 ? -5.142 8.972 1.252 1.00 78.62 92 SER A O 1
ATOM 701 N N . PHE A 1 93 ? -3.849 10.292 2.535 1.00 82.25 93 PHE A N 1
ATOM 702 C CA . PHE A 1 93 ? -2.635 10.172 1.724 1.00 82.25 93 PHE A CA 1
ATOM 703 C C . PHE A 1 93 ? -1.499 9.539 2.524 1.00 82.25 93 PHE A C 1
ATOM 705 O O . PHE A 1 93 ? -1.136 10.028 3.593 1.00 82.25 93 PHE A O 1
ATOM 712 N N . ILE A 1 94 ? -0.915 8.467 1.985 1.00 84.62 94 ILE A N 1
ATOM 713 C CA . ILE A 1 94 ? 0.298 7.840 2.516 1.00 84.62 94 ILE A CA 1
ATOM 714 C C . ILE A 1 94 ? 1.188 7.463 1.334 1.00 84.62 94 ILE A C 1
ATOM 716 O O . ILE A 1 94 ? 0.797 6.664 0.484 1.00 84.62 94 ILE A O 1
ATOM 720 N N . GLU A 1 95 ? 2.392 8.026 1.289 1.00 83.25 95 GLU A N 1
ATOM 721 C CA . GLU A 1 95 ? 3.407 7.641 0.312 1.00 83.25 95 GLU A CA 1
ATOM 722 C C . GLU A 1 95 ? 4.101 6.354 0.765 1.00 83.25 95 GLU A C 1
ATOM 724 O O . GLU A 1 95 ? 4.553 6.265 1.908 1.00 83.25 95 GLU A O 1
ATOM 729 N N . THR A 1 96 ? 4.195 5.364 -0.125 1.00 86.19 96 THR A N 1
ATOM 730 C CA . THR A 1 96 ? 4.785 4.050 0.167 1.00 86.19 96 THR A CA 1
ATOM 731 C C . THR A 1 96 ? 5.787 3.639 -0.898 1.00 86.19 96 THR A C 1
ATOM 733 O O . THR A 1 96 ? 5.552 3.879 -2.082 1.00 86.19 96 THR A O 1
ATOM 736 N N . SER A 1 97 ? 6.828 2.905 -0.509 1.00 85.44 97 SER A N 1
ATOM 737 C CA . SER A 1 97 ? 7.736 2.248 -1.447 1.00 85.44 97 SER A CA 1
ATOM 738 C C . SER A 1 97 ? 7.784 0.748 -1.175 1.00 85.44 97 SER A C 1
ATOM 740 O O . SER A 1 97 ? 8.189 0.280 -0.113 1.00 85.44 97 SER A O 1
ATOM 742 N N . ALA A 1 98 ? 7.377 -0.039 -2.171 1.00 84.38 98 ALA A N 1
ATOM 743 C CA . ALA A 1 98 ? 7.482 -1.492 -2.101 1.00 84.38 98 ALA A CA 1
ATOM 744 C C . ALA A 1 98 ? 8.942 -1.977 -2.207 1.00 84.38 98 ALA A C 1
ATOM 746 O O . ALA A 1 98 ? 9.254 -3.075 -1.745 1.00 84.38 98 ALA A O 1
ATOM 747 N N . LEU A 1 99 ? 9.835 -1.171 -2.793 1.00 85.50 99 LEU A N 1
ATOM 748 C CA . LEU A 1 99 ? 11.241 -1.519 -3.005 1.00 85.50 99 LEU A CA 1
ATOM 749 C C . LEU A 1 99 ? 11.985 -1.660 -1.672 1.00 85.50 99 LEU A C 1
ATOM 751 O O . LEU A 1 99 ? 12.555 -2.712 -1.396 1.00 85.50 99 LEU A O 1
ATOM 755 N N . ASP A 1 100 ? 11.922 -0.626 -0.838 1.00 88.81 100 ASP A N 1
ATOM 756 C CA . ASP A 1 100 ? 12.592 -0.546 0.468 1.00 88.81 100 ASP A CA 1
ATOM 757 C C . ASP A 1 100 ? 11.641 -0.763 1.660 1.00 88.81 100 ASP A C 1
ATOM 759 O O . ASP A 1 100 ? 12.083 -0.828 2.804 1.00 88.81 100 ASP A O 1
ATOM 763 N N . SER A 1 101 ? 10.350 -0.988 1.396 1.00 87.31 101 SER A N 1
ATOM 764 C CA . SER A 1 101 ? 9.278 -1.187 2.388 1.00 87.31 101 SER A CA 1
ATOM 765 C C . SER A 1 101 ? 8.852 0.071 3.145 1.00 87.31 101 SER A C 1
ATOM 767 O O . SER A 1 101 ? 8.070 -0.035 4.096 1.00 87.31 101 SER A O 1
ATOM 769 N N . THR A 1 102 ? 9.314 1.255 2.735 1.00 84.44 102 THR A N 1
ATOM 770 C CA . THR A 1 102 ? 8.948 2.518 3.382 1.00 84.44 102 THR A CA 1
ATOM 771 C C . THR A 1 102 ? 7.426 2.676 3.426 1.00 84.44 102 THR A C 1
ATOM 773 O O . THR A 1 102 ? 6.749 2.590 2.400 1.00 84.44 102 THR A O 1
ATOM 776 N N . ASN A 1 103 ? 6.894 2.881 4.637 1.00 85.88 103 ASN A N 1
ATOM 777 C CA . ASN A 1 103 ? 5.478 3.110 4.956 1.00 85.88 103 ASN A CA 1
ATOM 778 C C . ASN A 1 103 ? 4.472 2.028 4.520 1.00 85.88 103 ASN A C 1
ATOM 780 O O . ASN A 1 103 ? 3.268 2.249 4.641 1.00 85.88 103 ASN A O 1
ATOM 784 N N . VAL A 1 104 ? 4.911 0.843 4.082 1.00 88.06 104 VAL A N 1
ATOM 785 C CA . VAL A 1 104 ? 3.979 -0.211 3.640 1.00 88.06 104 VAL A CA 1
ATOM 786 C C . VAL A 1 104 ? 3.135 -0.741 4.801 1.00 88.06 104 VAL A C 1
ATOM 788 O O . VAL A 1 104 ? 1.913 -0.748 4.712 1.00 88.06 104 VAL A O 1
ATOM 791 N N . GLU A 1 105 ? 3.757 -1.146 5.910 1.00 89.94 105 GLU A N 1
ATOM 792 C CA . GLU A 1 105 ? 3.023 -1.660 7.076 1.00 89.94 105 GLU A CA 1
ATOM 793 C C . GLU A 1 105 ? 2.081 -0.602 7.694 1.00 89.94 105 GLU A C 1
ATOM 795 O O . GLU A 1 105 ? 0.891 -0.901 7.831 1.00 89.94 105 GLU A O 1
ATOM 800 N N . PRO A 1 106 ? 2.531 0.641 7.986 1.00 86.69 106 PRO A N 1
ATOM 801 C CA . PRO A 1 106 ? 1.643 1.688 8.493 1.00 86.69 106 PRO A CA 1
ATOM 802 C C . PRO A 1 106 ? 0.458 1.992 7.571 1.00 86.69 106 PRO A C 1
ATOM 804 O O . PRO A 1 106 ? -0.644 2.220 8.060 1.00 86.69 106 PRO A O 1
ATOM 807 N N . ALA A 1 107 ? 0.647 1.962 6.245 1.00 87.88 107 ALA A N 1
ATOM 808 C CA . ALA A 1 107 ? -0.436 2.235 5.302 1.00 87.88 107 ALA A CA 1
ATOM 809 C C . ALA A 1 107 ? -1.588 1.231 5.440 1.00 87.88 107 ALA A C 1
ATOM 811 O O . ALA A 1 107 ? -2.743 1.626 5.602 1.00 87.88 107 ALA A O 1
ATOM 812 N N . PHE A 1 108 ? -1.281 -0.068 5.429 1.00 88.38 108 PHE A N 1
ATOM 813 C CA . PHE A 1 108 ? -2.303 -1.105 5.580 1.00 88.38 108 PHE A CA 1
ATOM 814 C C . PHE A 1 108 ? -2.901 -1.135 6.989 1.00 88.38 108 PHE A C 1
ATOM 816 O O . PHE A 1 108 ? -4.105 -1.344 7.121 1.00 88.38 108 PHE A O 1
ATOM 823 N N . GLN A 1 109 ? -2.104 -0.895 8.036 1.00 86.25 109 GLN A N 1
ATOM 824 C CA . GLN A 1 109 ? -2.624 -0.809 9.403 1.00 86.25 109 GLN A CA 1
ATOM 825 C C . GLN A 1 109 ? -3.610 0.347 9.564 1.00 86.25 109 GLN A C 1
ATOM 827 O O . GLN A 1 109 ? -4.667 0.145 10.157 1.00 86.25 109 GLN A O 1
ATOM 832 N N . ASN A 1 110 ? -3.322 1.518 8.992 1.00 84.12 110 ASN A N 1
ATOM 833 C CA . ASN A 1 110 ? -4.225 2.667 9.039 1.00 84.12 110 ASN A CA 1
ATOM 834 C C . ASN A 1 110 ? -5.553 2.373 8.325 1.00 84.12 110 ASN A C 1
ATOM 836 O O . ASN A 1 110 ? -6.613 2.604 8.898 1.00 84.12 110 ASN A O 1
ATOM 840 N N . ILE A 1 111 ? -5.499 1.793 7.118 1.00 84.44 111 ILE A N 1
ATOM 841 C CA . ILE A 1 111 ? -6.699 1.421 6.346 1.00 84.44 111 ILE A CA 1
ATOM 842 C C . ILE A 1 111 ? -7.548 0.401 7.111 1.00 84.44 111 ILE A C 1
ATOM 844 O O . ILE A 1 111 ? -8.757 0.558 7.247 1.00 84.44 111 ILE A O 1
ATOM 848 N N . LEU A 1 112 ? -6.924 -0.659 7.623 1.00 83.12 112 LEU A N 1
ATOM 849 C CA . LEU A 1 112 ? -7.645 -1.702 8.348 1.00 83.12 112 LEU A CA 1
ATOM 850 C C . LEU A 1 112 ? -8.190 -1.193 9.685 1.00 83.12 112 LEU A C 1
ATOM 852 O O . LEU A 1 112 ? -9.272 -1.604 10.086 1.00 83.12 112 LEU A O 1
ATOM 856 N N . THR A 1 113 ? -7.477 -0.283 10.348 1.00 80.75 113 THR A N 1
ATOM 857 C CA . THR A 1 113 ? -7.964 0.370 11.566 1.00 80.75 113 THR A CA 1
ATOM 858 C C . THR A 1 113 ? -9.200 1.208 11.279 1.00 80.75 113 THR A C 1
ATOM 860 O O . THR A 1 113 ? -10.124 1.171 12.080 1.00 80.75 113 THR A O 1
ATOM 863 N N . GLU A 1 114 ? -9.268 1.928 10.156 1.00 77.88 114 GLU A N 1
ATOM 864 C CA . GLU A 1 114 ? -10.512 2.610 9.792 1.00 77.88 114 GLU A CA 1
ATOM 865 C C . GLU A 1 114 ? -11.641 1.605 9.550 1.00 77.88 114 GLU A C 1
ATOM 867 O O . GLU A 1 114 ? -12.698 1.735 10.150 1.00 77.88 114 GLU A O 1
ATOM 872 N N . ILE A 1 115 ? -11.438 0.612 8.677 1.00 78.81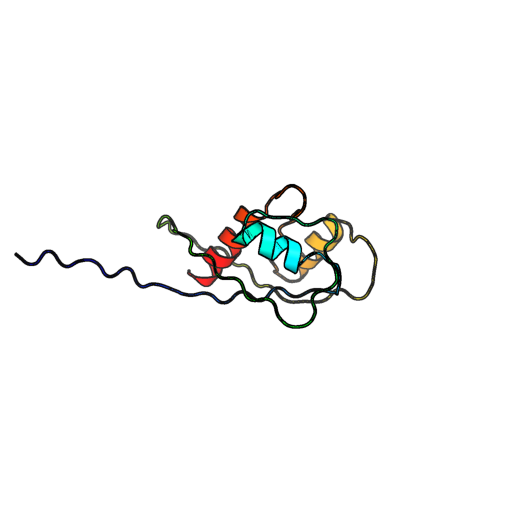 115 ILE A N 1
ATOM 873 C CA . ILE A 1 115 ? -12.519 -0.298 8.251 1.00 78.81 115 ILE A CA 1
ATOM 874 C C . ILE A 1 115 ? -13.135 -1.058 9.439 1.00 78.81 115 ILE A C 1
ATOM 876 O O . ILE A 1 115 ? -14.303 -1.444 9.396 1.00 78.81 115 ILE A O 1
ATOM 880 N N . LEU A 1 116 ? -12.332 -1.335 10.469 1.00 73.25 116 LEU A N 1
ATOM 881 C CA . LEU A 1 116 ? -12.714 -2.148 11.622 1.00 73.25 116 LEU A CA 1
ATOM 882 C C . LEU A 1 116 ? -13.251 -1.331 12.815 1.00 73.25 116 LEU A C 1
ATOM 884 O O . LEU A 1 116 ? -13.654 -1.951 13.804 1.00 73.25 116 LEU A O 1
ATOM 888 N N . ASN A 1 117 ? -13.257 0.006 12.734 1.00 65.31 117 ASN A N 1
ATOM 889 C CA . ASN A 1 117 ? -13.790 0.928 13.751 1.00 65.31 117 ASN A CA 1
ATOM 890 C C . ASN A 1 117 ? -15.110 1.575 13.312 1.00 65.31 117 ASN A C 1
ATOM 892 O O . ASN A 1 117 ? -15.893 1.928 14.224 1.00 65.31 117 ASN A O 1
#

pLDDT: mean 72.17, std 18.28, range [30.44, 91.81]

Organism: NCBI:txid189913

Radius of gyration: 17.04 Å; chains: 1; bounding box: 30×41×56 Å

Secondary structure (DSSP, 8-state):
--------------------TTSSHHHHHHHHHHS---TTPPPP-S--------PPP---------------S-S---HHHHHHHHHHTT-------TTT-TTHHHHHHHHHHHHT-

InterPro domains:
  IPR001806 Small GTPase [PF00071] (15-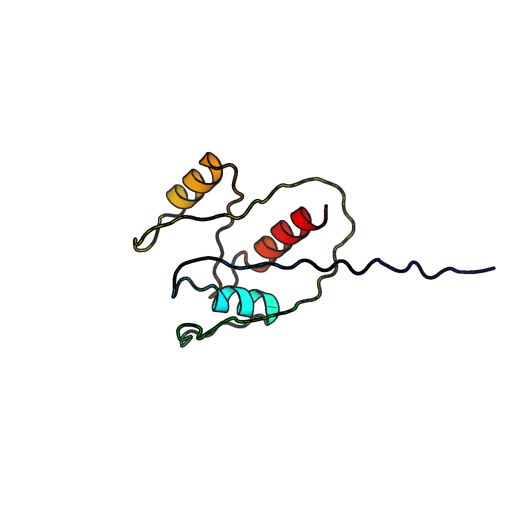63)
  IPR001806 Small GTPase [PF00071] (76-116)
  IPR027417 P-loop containing nucleoside triphosphate hydrolase [G3DSA:3.40.50.300] (7-70)
  IPR027417 P-loop containing nucleoside triphosphate hydrolase [G3DSA:3.40.50.300] (71-117)
  IPR027417 P-loop containing nucleoside triphosphate hydrolase [SSF52540] (14-116)
  IPR050209 Membrane trafficking Rab GTPases [PTHR47979] (14-67)